Protein AF-A0A7Z2SMR3-F1 (afdb_monomer)

Solvent-accessible surface area (backbone atoms only — not comparable to full-atom values): 4770 Å² total; per-residue (Å²): 131,86,91,82,56,99,56,56,79,46,77,48,79,49,73,48,80,52,99,94,45,75,42,45,30,39,38,35,32,22,72,49,55,83,51,86,85,44,91,77,38,47,69,66,61,53,50,51,52,52,50,50,52,53,52,48,32,57,76,70,74,49,82,57,49,81,42,81,40,52,75,64,77,84,81,128

Mean predicted aligned error: 4.13 Å

Secondary structure (DSSP, 8-state):
-----TTEEEEEEEEEEETTEEEEEEEEEESSB--TTSTTB-HHHHHHHHHHHHHHHHHTT---EEEEEES-TT--

pLDDT: mean 91.7, std 10.02, range [46.69, 97.69]

Structure (mmCIF, N/CA/C/O backbone):
data_AF-A0A7Z2SMR3-F1
#
_entry.id   AF-A0A7Z2SMR3-F1
#
loop_
_atom_site.group_PDB
_atom_site.id
_atom_site.type_symbol
_atom_site.label_atom_id
_atom_site.label_alt_id
_atom_site.label_comp_id
_atom_site.label_asym_id
_atom_site.label_entity_id
_atom_site.label_seq_id
_atom_site.pdbx_PDB_ins_code
_atom_site.Cartn_x
_atom_site.Cartn_y
_atom_site.Cartn_z
_atom_site.occupancy
_atom_site.B_iso_or_equiv
_atom_site.auth_seq_id
_atom_site.auth_comp_id
_atom_site.auth_asym_id
_atom_site.auth_atom_id
_atom_site.pdbx_PDB_model_num
ATOM 1 N N . MET A 1 1 ? -8.979 -12.020 6.374 1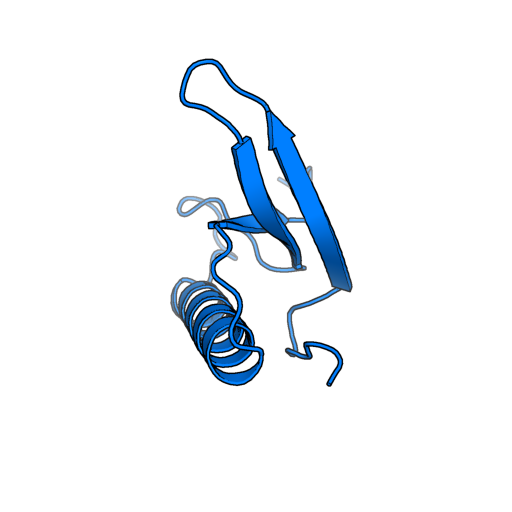.00 75.31 1 MET A N 1
ATOM 2 C CA . MET A 1 1 ? -7.967 -12.785 5.587 1.00 75.31 1 MET A CA 1
ATOM 3 C C . MET A 1 1 ? -6.652 -12.013 5.656 1.00 75.31 1 MET A C 1
ATOM 5 O O . MET A 1 1 ? -6.754 -10.809 5.779 1.00 75.31 1 MET A O 1
ATOM 9 N N . PRO A 1 2 ? -5.438 -12.596 5.620 1.00 85.88 2 PRO A N 1
ATOM 10 C CA . PRO A 1 2 ? -4.224 -11.779 5.516 1.00 85.88 2 PRO A CA 1
ATOM 11 C C . PRO A 1 2 ? -4.126 -11.122 4.130 1.00 85.88 2 PRO A C 1
ATOM 13 O O . PRO A 1 2 ? -4.367 -11.787 3.120 1.00 85.88 2 PRO A O 1
ATOM 16 N N . PHE A 1 3 ? -3.751 -9.842 4.075 1.00 91.44 3 PHE A N 1
ATOM 17 C CA . PHE A 1 3 ? -3.472 -9.153 2.812 1.00 91.44 3 PHE A CA 1
ATOM 18 C C . PHE A 1 3 ? -2.279 -9.802 2.097 1.00 91.44 3 PHE A C 1
ATOM 20 O O . PHE A 1 3 ? -1.250 -10.072 2.717 1.00 91.44 3 PHE A O 1
ATOM 27 N N . LYS A 1 4 ? -2.411 -10.063 0.791 1.00 89.88 4 LYS A N 1
ATOM 28 C CA . LYS A 1 4 ? -1.365 -10.676 -0.041 1.00 89.88 4 LYS A CA 1
ATOM 29 C C . LYS A 1 4 ? -1.261 -9.958 -1.380 1.00 89.88 4 LYS A C 1
ATOM 31 O O . LYS A 1 4 ? -2.270 -9.716 -2.034 1.00 89.88 4 LYS A O 1
ATOM 36 N N . SER A 1 5 ? -0.037 -9.676 -1.811 1.00 91.75 5 SER A N 1
ATOM 37 C CA . SER A 1 5 ? 0.272 -9.141 -3.139 1.00 91.75 5 SER A CA 1
ATOM 38 C C . SER A 1 5 ? 1.728 -9.483 -3.497 1.00 91.75 5 SER A C 1
ATOM 40 O O . SER A 1 5 ? 2.544 -9.590 -2.580 1.00 91.75 5 SER A O 1
ATOM 42 N N . PRO A 1 6 ? 2.078 -9.667 -4.788 1.00 91.50 6 PRO A N 1
ATOM 43 C CA . PRO A 1 6 ? 3.433 -10.049 -5.208 1.00 91.50 6 PRO A CA 1
ATOM 44 C C . PRO A 1 6 ? 4.545 -9.107 -4.731 1.00 91.50 6 PRO A C 1
ATOM 46 O O . PRO A 1 6 ? 5.685 -9.530 -4.604 1.00 91.50 6 PRO A O 1
ATOM 49 N N . HIS A 1 7 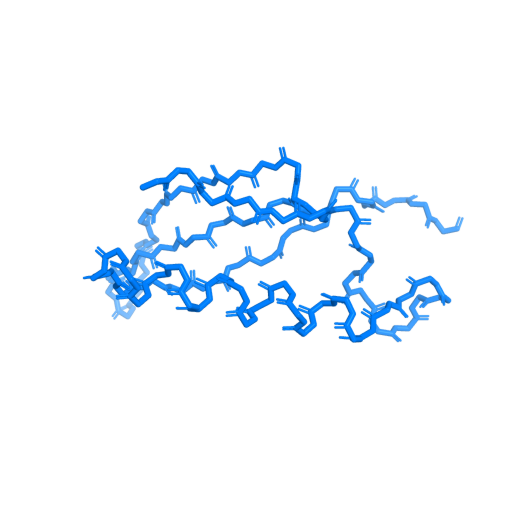? 4.201 -7.847 -4.463 1.00 92.06 7 HIS A N 1
ATOM 50 C CA . HIS A 1 7 ? 5.141 -6.789 -4.095 1.00 92.06 7 HIS A CA 1
ATOM 51 C C . HIS A 1 7 ? 5.111 -6.433 -2.608 1.00 92.06 7 HIS A C 1
ATOM 53 O O . HIS A 1 7 ? 5.530 -5.342 -2.232 1.00 92.06 7 HIS A O 1
ATOM 59 N N . VAL A 1 8 ? 4.550 -7.296 -1.760 1.00 94.25 8 VAL A N 1
ATOM 60 C CA . VAL A 1 8 ? 4.407 -7.037 -0.323 1.00 94.25 8 VAL A CA 1
ATOM 61 C C . VAL A 1 8 ? 5.374 -7.911 0.449 1.00 94.25 8 VAL A C 1
ATOM 63 O O . VAL A 1 8 ? 5.312 -9.135 0.371 1.00 94.25 8 VAL A O 1
ATOM 66 N N . SER A 1 9 ? 6.239 -7.270 1.226 1.00 92.00 9 SER A N 1
ATOM 67 C CA . SER A 1 9 ? 7.149 -7.951 2.147 1.00 92.00 9 SER A CA 1
ATOM 68 C C . SER A 1 9 ? 6.557 -8.041 3.550 1.00 92.00 9 SER A C 1
ATOM 70 O O . SER A 1 9 ? 6.695 -9.069 4.208 1.00 92.00 9 SER A O 1
ATOM 72 N N . PHE A 1 10 ? 5.861 -6.992 3.996 1.00 93.19 10 PHE A N 1
ATOM 73 C CA . PHE A 1 10 ? 5.249 -6.945 5.319 1.00 93.19 10 PHE A CA 1
ATOM 74 C C . PHE A 1 10 ? 4.053 -5.988 5.354 1.00 93.19 10 PHE A C 1
ATOM 76 O O . PHE A 1 10 ? 3.974 -5.040 4.571 1.00 93.19 10 PHE A O 1
ATOM 83 N N . VAL A 1 11 ? 3.107 -6.249 6.259 1.00 95.00 11 VAL A N 1
ATOM 84 C CA . VAL A 1 11 ? 1.917 -5.416 6.469 1.00 95.00 11 VAL A CA 1
ATOM 85 C C . VAL A 1 11 ? 1.722 -5.218 7.958 1.00 95.00 11 VAL A C 1
ATOM 87 O O . VAL A 1 11 ? 1.631 -6.191 8.703 1.00 95.00 11 VAL A O 1
ATOM 90 N N . THR A 1 12 ? 1.598 -3.963 8.373 1.00 95.69 12 THR A N 1
ATOM 91 C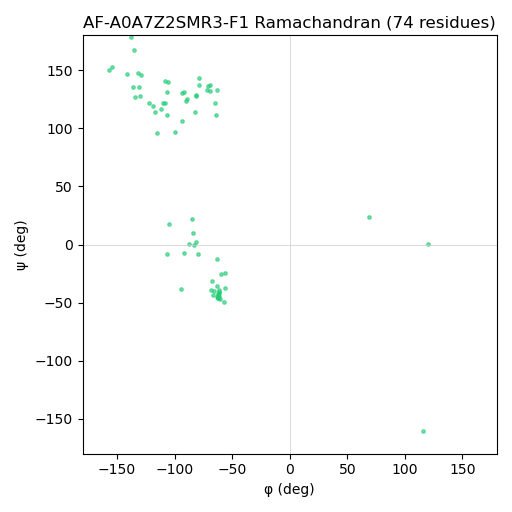 CA . THR A 1 12 ? 1.286 -3.595 9.756 1.00 95.69 12 THR A CA 1
ATOM 92 C C . THR A 1 12 ? 0.121 -2.624 9.782 1.00 95.69 12 THR A C 1
ATOM 94 O O . THR A 1 12 ? -0.014 -1.779 8.901 1.00 95.69 12 THR A O 1
ATOM 97 N N . PHE A 1 13 ? -0.704 -2.726 10.818 1.00 95.12 13 PHE A N 1
ATOM 98 C CA . PHE A 1 13 ? -1.703 -1.716 11.135 1.00 95.12 13 PHE A CA 1
ATOM 99 C C . PHE 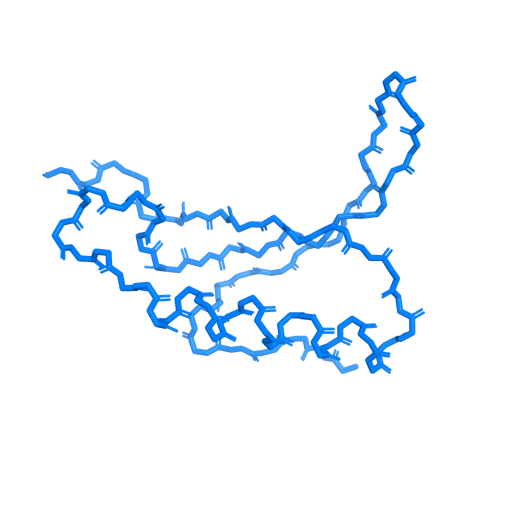A 1 13 ? -1.251 -0.940 12.365 1.00 95.12 13 PHE A C 1
ATOM 101 O O . PHE A 1 13 ? -0.868 -1.542 13.368 1.00 95.12 13 PHE A O 1
ATOM 108 N N . CYS A 1 14 ? -1.300 0.383 12.291 1.00 95.12 14 CYS A N 1
ATOM 109 C CA . CYS A 1 14 ? -1.011 1.264 13.414 1.00 95.12 14 CYS A CA 1
ATOM 110 C C . CYS A 1 14 ? -2.059 2.375 13.515 1.00 95.12 14 CYS A C 1
ATOM 112 O O . CYS A 1 14 ? -2.869 2.576 12.611 1.00 95.12 14 CYS A O 1
ATOM 114 N N . VAL A 1 15 ? -2.045 3.083 14.643 1.00 95.88 15 VAL A N 1
ATOM 115 C CA . VAL A 1 15 ? -2.829 4.302 14.841 1.00 95.88 15 VAL A CA 1
ATOM 116 C C . VAL A 1 15 ? -1.855 5.467 14.894 1.00 95.88 15 VAL A C 1
ATOM 118 O O . VAL A 1 15 ? -0.954 5.488 15.732 1.00 95.88 15 VAL A O 1
ATOM 121 N N . GLU A 1 16 ? -2.034 6.432 14.003 1.00 94.31 16 GLU A N 1
ATOM 122 C CA . GLU A 1 16 ? -1.297 7.690 14.036 1.00 94.31 16 GLU A CA 1
ATOM 123 C C . GLU A 1 16 ? -2.092 8.719 14.832 1.00 94.31 16 GLU A C 1
ATOM 125 O O . GLU A 1 16 ? -3.291 8.892 14.619 1.00 94.31 16 GLU A O 1
ATOM 130 N N . VAL A 1 17 ? -1.416 9.393 15.763 1.00 95.44 17 VAL A N 1
ATOM 131 C CA . VAL A 1 17 ? -1.990 10.444 16.608 1.00 95.44 17 VAL A CA 1
ATOM 132 C C . VAL A 1 17 ? -1.349 11.764 16.205 1.00 95.44 17 VAL A C 1
ATOM 134 O O . VAL A 1 17 ? -0.137 11.932 16.336 1.00 95.44 17 VAL A O 1
ATOM 137 N N . GLY A 1 18 ? -2.152 12.700 15.704 1.00 92.69 18 GLY A N 1
ATOM 138 C CA . GLY A 1 18 ? -1.685 14.012 15.270 1.00 92.69 18 GLY A CA 1
ATOM 139 C C . GLY A 1 18 ? -2.620 15.148 15.691 1.00 92.69 18 GLY A C 1
ATOM 140 O O . GLY A 1 18 ? -3.678 14.905 16.272 1.00 92.69 18 GLY A O 1
ATOM 141 N N . PRO A 1 19 ? -2.266 16.408 15.374 1.00 93.19 19 PRO A N 1
ATOM 142 C CA . PRO A 1 19 ? -3.075 17.579 15.728 1.00 93.19 19 PRO A CA 1
ATOM 143 C C . PRO A 1 19 ? -4.496 17.553 15.145 1.00 93.19 19 PRO A C 1
ATOM 145 O O . PRO A 1 19 ? -5.399 18.175 15.693 1.00 93.19 19 PRO A O 1
ATOM 148 N N . SER A 1 20 ? -4.697 16.834 14.038 1.00 89.56 20 SER A N 1
ATOM 149 C CA . SER A 1 20 ? -5.987 16.657 13.366 1.00 89.56 20 SER A CA 1
ATOM 150 C C . SER A 1 20 ? -6.821 15.489 13.908 1.00 89.56 20 SER A C 1
ATOM 152 O O . SER A 1 20 ? -7.904 15.239 13.386 1.00 89.56 20 SER A O 1
ATOM 154 N N . GLY A 1 21 ? -6.331 14.763 14.919 1.00 92.69 21 GLY A N 1
ATOM 155 C CA . GLY A 1 21 ? -6.993 13.596 15.503 1.00 92.69 21 GLY A CA 1
ATOM 156 C C . GLY A 1 21 ? -6.210 12.297 15.309 1.00 92.69 21 GLY A C 1
ATOM 157 O O . GLY A 1 21 ? -4.999 12.304 15.079 1.00 92.69 21 GLY A O 1
ATOM 158 N N . THR A 1 22 ? -6.914 11.173 15.435 1.00 94.50 22 THR A N 1
ATOM 159 C CA . THR A 1 22 ? -6.351 9.828 15.274 1.00 94.50 22 THR A CA 1
ATOM 160 C C . THR A 1 22 ? -6.775 9.205 13.951 1.00 94.50 22 THR A C 1
ATOM 162 O O . THR A 1 22 ? -7.942 9.315 13.579 1.00 94.50 22 THR A O 1
ATOM 165 N N . ALA A 1 23 ? -5.863 8.508 13.278 1.00 94.38 23 ALA A N 1
ATOM 166 C CA . ALA A 1 23 ? -6.147 7.788 12.039 1.00 94.38 23 ALA A CA 1
ATOM 167 C C . ALA A 1 23 ? -5.604 6.357 12.101 1.00 94.38 23 ALA A C 1
ATOM 169 O O . ALA A 1 23 ? -4.461 6.147 12.506 1.00 94.38 23 ALA A O 1
ATOM 170 N N . GLU A 1 24 ? -6.401 5.377 11.668 1.00 96.25 24 GLU A N 1
ATOM 171 C CA . GLU A 1 24 ? -5.875 4.045 11.369 1.00 96.25 24 GLU A CA 1
ATOM 172 C C . GLU A 1 24 ? -5.037 4.101 10.093 1.00 96.25 24 GLU A C 1
ATOM 174 O O . GLU A 1 24 ? -5.425 4.712 9.094 1.00 96.25 24 GLU A O 1
ATOM 179 N N . VAL A 1 25 ? -3.884 3.443 10.118 1.00 96.62 25 VAL A N 1
ATOM 180 C CA . VAL A 1 25 ? -2.955 3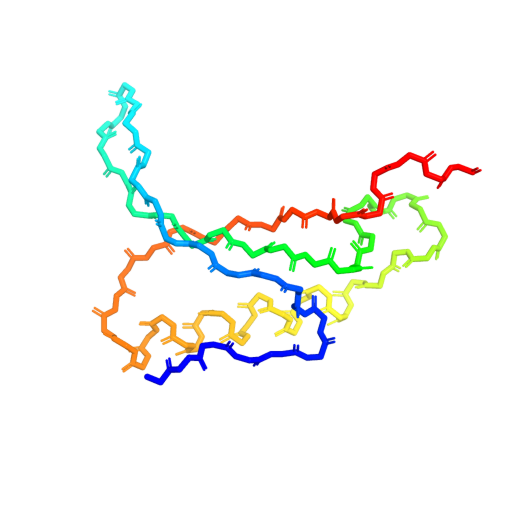.404 8.994 1.00 96.62 25 VAL A CA 1
ATOM 181 C C . VAL A 1 25 ? -2.567 1.962 8.710 1.00 96.62 25 VAL A C 1
ATOM 183 O O . VAL A 1 25 ? -2.128 1.225 9.592 1.00 96.62 25 VAL A O 1
ATOM 186 N N . MET A 1 26 ? -2.724 1.566 7.451 1.00 96.88 26 MET A N 1
ATOM 187 C CA . MET A 1 26 ? -2.193 0.329 6.899 1.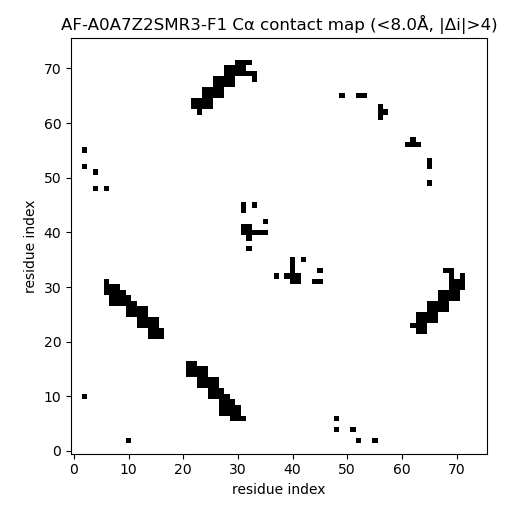00 96.88 26 MET A CA 1
ATOM 188 C C . MET A 1 26 ? -0.833 0.635 6.274 1.00 96.88 26 MET A C 1
ATOM 190 O O . MET A 1 26 ? -0.746 1.253 5.210 1.00 96.88 26 MET A O 1
ATOM 194 N N . VAL A 1 27 ? 0.232 0.204 6.939 1.00 96.94 27 VAL A N 1
ATOM 195 C CA . VAL A 1 27 ? 1.602 0.320 6.444 1.00 96.94 27 VAL A CA 1
ATOM 196 C C . VAL A 1 27 ? 1.939 -0.934 5.650 1.00 96.94 27 VAL A C 1
ATOM 198 O O . VAL A 1 27 ? 1.845 -2.050 6.163 1.00 96.94 27 VAL A O 1
ATOM 201 N N . ILE A 1 28 ? 2.327 -0.744 4.394 1.00 96.69 28 ILE A N 1
ATOM 202 C CA . ILE A 1 28 ? 2.710 -1.809 3.472 1.00 96.69 28 ILE A CA 1
ATOM 203 C C . ILE A 1 28 ? 4.172 -1.608 3.099 1.00 96.69 28 ILE A C 1
ATOM 205 O O . ILE A 1 28 ? 4.525 -0.640 2.419 1.00 96.69 28 ILE A O 1
ATOM 209 N N . GLU A 1 29 ? 5.009 -2.549 3.512 1.00 95.81 29 GLU A N 1
ATOM 210 C CA . GLU A 1 29 ? 6.386 -2.631 3.047 1.00 95.81 29 GLU A CA 1
ATOM 211 C C . GLU A 1 29 ? 6.427 -3.331 1.693 1.00 95.81 29 GLU A C 1
ATOM 213 O O . GLU A 1 29 ? 5.878 -4.425 1.521 1.00 95.81 29 GLU A O 1
ATOM 218 N N . THR A 1 30 ? 7.075 -2.687 0.726 1.00 95.38 30 THR A N 1
ATOM 219 C CA . THR A 1 30 ? 7.123 -3.136 -0.660 1.00 95.38 30 THR A CA 1
ATOM 220 C C . THR A 1 30 ? 8.534 -3.132 -1.218 1.00 95.38 30 THR A C 1
ATOM 222 O O . THR A 1 30 ? 9.356 -2.278 -0.886 1.00 95.38 30 THR A O 1
ATOM 225 N N . ASP A 1 31 ? 8.790 -4.076 -2.116 1.00 93.75 31 ASP A N 1
ATOM 226 C CA . ASP A 1 31 ? 10.007 -4.131 -2.915 1.00 93.75 31 ASP A CA 1
ATOM 227 C C . ASP A 1 31 ? 9.963 -3.203 -4.139 1.00 93.75 31 ASP A C 1
ATOM 229 O O . ASP A 1 31 ? 10.904 -3.180 -4.922 1.00 93.75 31 ASP A O 1
ATOM 233 N N . LEU A 1 32 ? 8.901 -2.423 -4.338 1.00 94.56 32 LEU A N 1
ATOM 234 C CA . LEU A 1 32 ? 8.817 -1.459 -5.433 1.00 94.56 32 LEU A CA 1
ATOM 235 C C . LEU A 1 32 ? 9.609 -0.186 -5.121 1.00 94.56 32 LEU A C 1
ATOM 237 O O . LEU A 1 32 ? 9.589 0.324 -3.998 1.00 94.56 32 LEU A O 1
ATOM 241 N N . HIS A 1 33 ? 10.242 0.396 -6.143 1.00 93.94 33 HIS A N 1
ATOM 242 C CA . HIS A 1 33 ? 10.717 1.776 -6.060 1.00 93.94 33 HIS A CA 1
ATOM 243 C C . HIS A 1 33 ? 9.511 2.716 -6.030 1.00 93.94 33 HIS A C 1
ATOM 245 O O . HIS A 1 33 ? 8.599 2.591 -6.845 1.00 93.94 33 HIS A O 1
ATOM 251 N N . LEU A 1 34 ? 9.518 3.670 -5.099 1.00 93.44 34 LEU A N 1
ATOM 252 C CA . LEU A 1 34 ? 8.435 4.650 -4.939 1.00 93.44 34 LEU A CA 1
ATOM 253 C C . LEU A 1 34 ? 8.824 6.055 -5.426 1.00 93.44 34 LEU A C 1
ATOM 255 O O . LEU A 1 34 ? 7.971 6.931 -5.528 1.00 93.44 34 LEU A O 1
ATOM 259 N N . ASN A 1 35 ? 10.100 6.272 -5.758 1.00 91.88 35 ASN A N 1
ATOM 260 C CA . ASN A 1 35 ? 10.569 7.510 -6.370 1.00 91.88 35 ASN A CA 1
ATOM 261 C C . ASN A 1 35 ? 10.312 7.470 -7.880 1.00 91.88 35 ASN A C 1
ATOM 263 O O . ASN A 1 35 ? 10.964 6.707 -8.586 1.00 91.88 35 ASN A O 1
ATOM 267 N N . SER A 1 36 ? 9.429 8.338 -8.377 1.00 92.75 36 SER A N 1
ATOM 268 C CA . SER A 1 36 ? 9.064 8.407 -9.799 1.00 92.75 36 SER A CA 1
ATOM 269 C C . SER A 1 36 ? 10.209 8.781 -10.745 1.00 92.75 36 SER A C 1
ATOM 271 O O . SER A 1 36 ? 10.070 8.641 -11.956 1.00 92.75 36 SER A O 1
ATOM 273 N N . ARG A 1 37 ? 11.339 9.254 -10.209 1.00 92.19 37 ARG A N 1
ATOM 274 C CA . ARG A 1 37 ? 12.552 9.574 -10.975 1.00 92.19 37 ARG A CA 1
ATOM 275 C C . ARG A 1 37 ? 13.543 8.410 -11.063 1.00 92.19 37 ARG A C 1
ATOM 277 O O . ARG A 1 37 ? 14.549 8.545 -11.750 1.00 92.19 37 ARG A O 1
ATOM 284 N N . HIS A 1 38 ? 13.309 7.306 -10.353 1.00 91.00 38 HIS A N 1
ATOM 285 C CA . HIS A 1 38 ? 14.187 6.138 -10.399 1.00 91.00 38 HIS A CA 1
ATOM 286 C C . HIS A 1 38 ? 13.913 5.312 -11.672 1.00 91.00 38 HIS A C 1
ATOM 288 O O . HIS A 1 38 ? 12.741 5.094 -11.974 1.00 91.00 38 HIS A O 1
ATOM 294 N N . PRO A 1 39 ? 14.932 4.809 -12.399 1.00 93.50 39 PRO A N 1
ATOM 295 C CA . PRO A 1 39 ? 14.726 4.021 -13.623 1.00 93.50 39 PRO A CA 1
ATOM 296 C C . PRO A 1 39 ? 13.832 2.789 -13.424 1.00 93.50 39 PRO A C 1
ATOM 298 O O . PRO A 1 39 ? 12.982 2.497 -14.258 1.00 93.50 39 PRO A O 1
ATOM 301 N N . ASP A 1 40 ? 13.969 2.124 -12.275 1.00 93.06 40 ASP A N 1
ATOM 302 C CA . ASP A 1 40 ? 13.167 0.944 -11.918 1.00 93.06 40 ASP A CA 1
ATOM 303 C C . ASP A 1 40 ? 11.792 1.284 -11.306 1.00 93.06 40 ASP A C 1
ATOM 305 O O . ASP A 1 40 ? 11.103 0.411 -10.768 1.00 93.06 40 ASP A O 1
ATOM 309 N N . TYR A 1 41 ? 11.376 2.554 -11.336 1.00 94.19 41 TYR A N 1
ATOM 310 C CA . TYR A 1 41 ? 10.032 2.939 -10.920 1.00 94.19 41 TYR A CA 1
ATOM 311 C C . TYR A 1 41 ? 8.984 2.340 -11.861 1.00 94.19 41 TYR A C 1
ATOM 313 O O . TYR A 1 41 ? 8.962 2.618 -13.060 1.00 94.19 41 TYR A O 1
ATOM 321 N N . ASN A 1 42 ? 8.062 1.557 -11.301 1.00 95.88 42 ASN A N 1
ATOM 322 C CA . ASN A 1 42 ? 6.961 0.960 -12.046 1.00 95.88 42 ASN A CA 1
ATOM 323 C C . ASN A 1 42 ? 5.610 1.521 -11.561 1.00 95.88 42 ASN A C 1
ATOM 325 O O . ASN A 1 42 ? 5.047 1.003 -10.590 1.00 95.88 42 ASN A O 1
ATOM 329 N N . PRO A 1 43 ? 5.044 2.545 -12.232 1.00 96.31 43 PRO A N 1
ATOM 330 C CA . PRO A 1 43 ? 3.801 3.183 -11.792 1.00 96.31 43 PRO A CA 1
ATOM 331 C C . PRO A 1 43 ? 2.611 2.222 -11.804 1.00 96.31 43 PRO A C 1
ATOM 333 O O . PRO A 1 43 ? 1.762 2.272 -10.916 1.00 96.31 43 PRO A O 1
ATOM 336 N N . ALA A 1 44 ? 2.562 1.308 -12.778 1.00 97.69 44 ALA A N 1
ATOM 337 C CA . ALA A 1 44 ? 1.473 0.347 -12.895 1.00 97.69 44 ALA A CA 1
ATOM 338 C C . ALA A 1 44 ? 1.486 -0.668 -11.742 1.00 97.69 44 ALA A C 1
ATOM 340 O O . ALA A 1 44 ? 0.428 -1.028 -11.227 1.00 97.69 44 ALA A O 1
ATOM 341 N N . ALA A 1 45 ? 2.665 -1.124 -11.311 1.00 96.50 45 ALA A N 1
ATOM 342 C CA . ALA A 1 45 ? 2.787 -2.016 -10.159 1.00 96.50 45 ALA A CA 1
ATOM 343 C C . ALA A 1 45 ? 2.375 -1.316 -8.854 1.00 96.50 45 ALA A C 1
ATOM 345 O O . ALA A 1 45 ? 1.599 -1.880 -8.082 1.00 96.50 45 ALA A O 1
ATOM 346 N N . VAL A 1 46 ? 2.810 -0.065 -8.652 1.00 96.38 46 VAL A N 1
ATOM 347 C CA . VAL A 1 46 ? 2.418 0.744 -7.485 1.00 96.38 46 VAL A CA 1
ATOM 348 C C . VAL A 1 46 ? 0.904 0.961 -7.457 1.00 96.38 46 VAL A C 1
ATOM 350 O O . VAL A 1 46 ? 0.267 0.733 -6.431 1.00 96.38 46 VAL A O 1
ATOM 353 N N . GLN A 1 47 ? 0.295 1.332 -8.586 1.00 97.31 47 GLN A N 1
ATOM 354 C CA . GLN A 1 47 ? -1.149 1.552 -8.659 1.00 97.31 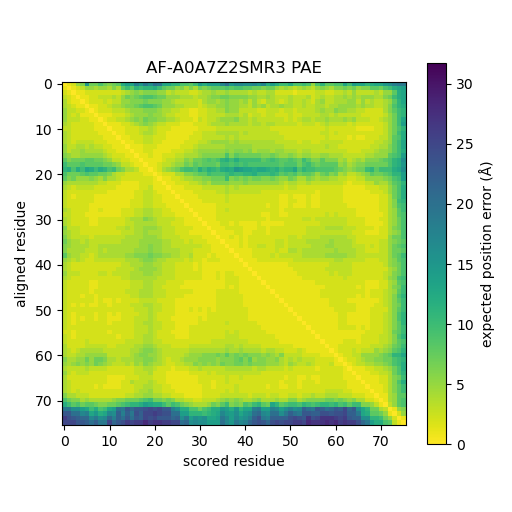47 GLN A CA 1
ATOM 355 C C . GLN A 1 47 ? -1.947 0.276 -8.365 1.00 97.31 47 GLN A C 1
ATOM 357 O O . GLN A 1 47 ? -2.914 0.325 -7.605 1.00 97.31 47 GLN A O 1
ATOM 362 N N . ARG A 1 48 ? -1.533 -0.874 -8.916 1.00 97.50 48 ARG A N 1
ATOM 363 C CA . ARG A 1 48 ? -2.173 -2.167 -8.620 1.00 97.50 48 ARG A CA 1
ATOM 364 C C . ARG A 1 48 ? -2.068 -2.526 -7.142 1.00 97.50 48 ARG A C 1
ATOM 366 O O . ARG A 1 48 ? -3.036 -3.029 -6.579 1.00 97.50 48 ARG A O 1
ATOM 373 N N . LEU A 1 49 ? -0.928 -2.247 -6.506 1.00 97.12 49 LEU A N 1
ATOM 374 C CA . LEU A 1 49 ? -0.752 -2.475 -5.073 1.00 97.12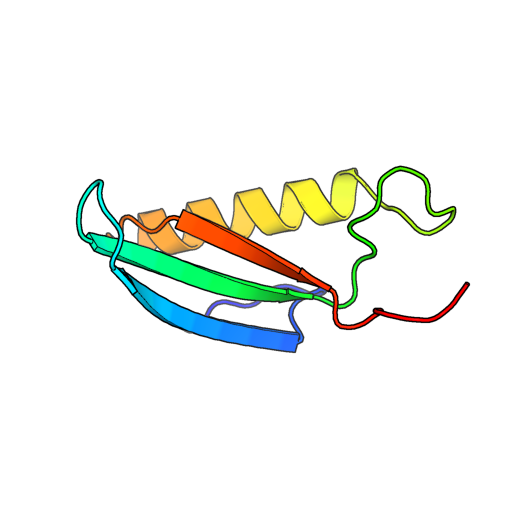 49 LEU A CA 1
ATOM 375 C C . LEU A 1 49 ? -1.719 -1.615 -4.245 1.00 97.12 49 LEU A C 1
ATOM 377 O O . LEU A 1 49 ? -2.375 -2.140 -3.348 1.00 97.12 49 LEU A O 1
ATOM 381 N N . VAL A 1 50 ? -1.856 -0.328 -4.579 1.00 96.75 50 VAL A N 1
ATOM 382 C CA . VAL A 1 50 ? -2.804 0.577 -3.905 1.00 96.75 50 VAL A CA 1
ATOM 383 C C . VAL A 1 50 ? -4.245 0.101 -4.088 1.00 96.75 50 VAL A C 1
ATOM 385 O O . VAL A 1 50 ? -4.981 0.014 -3.111 1.00 96.75 50 VAL A O 1
ATOM 388 N N . GLN A 1 51 ? -4.642 -0.263 -5.309 1.00 97.25 51 GLN A N 1
ATOM 389 C CA . GLN A 1 51 ? -5.991 -0.766 -5.588 1.00 97.25 51 GLN A CA 1
ATOM 390 C C . GLN A 1 51 ? -6.294 -2.060 -4.824 1.00 97.25 51 GLN A C 1
ATOM 392 O O . GLN A 1 51 ? -7.379 -2.200 -4.262 1.00 97.25 51 GLN A O 1
ATOM 397 N N . ALA A 1 52 ? -5.334 -2.986 -4.755 1.00 96.81 52 ALA A N 1
ATOM 398 C CA . ALA A 1 52 ? -5.484 -4.214 -3.983 1.00 96.81 52 ALA A CA 1
ATOM 399 C C . ALA A 1 52 ? -5.658 -3.923 -2.484 1.00 96.81 52 ALA A C 1
ATOM 401 O O . ALA A 1 52 ? -6.516 -4.524 -1.843 1.00 96.81 52 ALA A O 1
ATOM 402 N N . ALA A 1 53 ? -4.885 -2.984 -1.929 1.00 96.94 53 ALA A N 1
ATOM 403 C CA . ALA A 1 53 ? -5.008 -2.578 -0.529 1.00 96.94 53 ALA A CA 1
ATOM 404 C C . ALA A 1 53 ? -6.357 -1.897 -0.237 1.00 96.94 53 ALA A C 1
ATOM 406 O O . ALA A 1 53 ? -6.983 -2.182 0.779 1.00 96.94 53 ALA A O 1
ATOM 407 N N . GLN A 1 54 ? -6.850 -1.054 -1.149 1.00 96.81 54 GLN A N 1
ATOM 408 C CA . GLN A 1 54 ? -8.176 -0.437 -1.033 1.00 96.81 54 GLN A CA 1
ATOM 409 C C . GLN A 1 54 ? -9.300 -1.477 -1.059 1.00 96.81 54 GLN A C 1
ATOM 411 O O . GLN A 1 54 ? -10.212 -1.412 -0.239 1.00 96.81 54 GLN A O 1
ATOM 416 N N . ALA A 1 55 ? -9.230 -2.444 -1.979 1.00 96.38 55 ALA A N 1
ATOM 417 C CA . ALA A 1 55 ? -10.196 -3.537 -2.048 1.00 96.38 55 ALA A CA 1
ATOM 418 C C . ALA A 1 55 ? -10.174 -4.375 -0.763 1.00 96.38 55 ALA A C 1
ATOM 420 O O . ALA A 1 55 ? -11.221 -4.641 -0.187 1.00 96.38 55 ALA A O 1
ATOM 421 N N . TYR A 1 56 ? -8.977 -4.694 -0.266 1.00 95.94 56 TYR A N 1
ATOM 422 C CA . TYR A 1 56 ? -8.803 -5.406 0.993 1.00 95.94 56 TYR A CA 1
ATOM 423 C C . TYR A 1 56 ? -9.454 -4.680 2.177 1.00 95.94 56 TYR A C 1
ATOM 425 O O . TYR A 1 56 ? -10.211 -5.292 2.922 1.00 95.94 56 TYR A O 1
ATOM 433 N N . LEU A 1 57 ? -9.187 -3.381 2.343 1.00 95.88 57 LEU A N 1
ATOM 434 C CA . LEU A 1 57 ? -9.765 -2.582 3.428 1.00 95.88 57 LEU A CA 1
ATOM 435 C C . LEU A 1 57 ? -11.293 -2.531 3.342 1.00 95.88 57 LEU A C 1
ATOM 437 O O . LEU A 1 57 ? -11.977 -2.679 4.354 1.00 95.88 57 LEU A O 1
ATOM 441 N N . LYS A 1 58 ? -11.827 -2.390 2.124 1.00 95.56 58 LYS A N 1
ATOM 442 C CA . LYS A 1 58 ? -13.268 -2.406 1.875 1.00 95.56 58 LYS A CA 1
ATOM 443 C C . LYS A 1 58 ? -13.899 -3.743 2.264 1.00 95.56 58 LYS A C 1
ATOM 445 O O . LYS A 1 58 ? -14.934 -3.743 2.925 1.00 95.56 58 LYS A O 1
ATOM 450 N N . ASP A 1 59 ? -13.285 -4.855 1.872 1.00 94.81 59 ASP A N 1
ATOM 451 C CA . ASP A 1 59 ? -13.779 -6.199 2.182 1.00 94.81 59 ASP A CA 1
ATOM 452 C C . ASP A 1 59 ? -13.680 -6.516 3.686 1.00 94.81 59 ASP A C 1
ATOM 454 O O . ASP A 1 59 ? -14.524 -7.233 4.220 1.00 94.81 59 ASP A O 1
ATOM 458 N N . ASP A 1 60 ? -12.684 -5.952 4.379 1.00 92.25 60 ASP A N 1
ATOM 459 C CA . ASP A 1 60 ? -12.503 -6.067 5.835 1.00 92.25 60 ASP A CA 1
ATOM 460 C C . ASP A 1 60 ? -13.415 -5.106 6.629 1.00 92.25 60 ASP A C 1
ATOM 462 O O . ASP A 1 60 ? -13.482 -5.181 7.854 1.00 92.25 60 ASP A O 1
ATOM 466 N N . GLY A 1 61 ? -14.122 -4.192 5.950 1.00 93.19 61 GLY A N 1
ATOM 467 C CA . GLY A 1 61 ? -14.981 -3.184 6.579 1.00 93.19 61 GLY A CA 1
ATOM 468 C C . GLY A 1 61 ? -14.212 -2.114 7.362 1.00 93.19 61 GLY A C 1
ATOM 469 O O . GLY A 1 61 ? -14.771 -1.506 8.275 1.00 93.19 61 GLY A O 1
ATOM 470 N N . ARG A 1 62 ? -12.933 -1.895 7.032 1.00 90.50 62 ARG A N 1
ATOM 471 C CA . ARG A 1 62 ? -12.044 -0.951 7.720 1.00 90.50 62 ARG A CA 1
ATOM 472 C C . ARG A 1 62 ? -11.761 0.269 6.863 1.00 90.50 62 ARG A C 1
ATOM 474 O O . ARG A 1 62 ? -11.512 0.166 5.664 1.00 90.50 62 ARG A O 1
ATOM 481 N N . GLU A 1 63 ? -11.713 1.424 7.509 1.00 91.38 63 GLU A N 1
ATOM 482 C CA . GLU 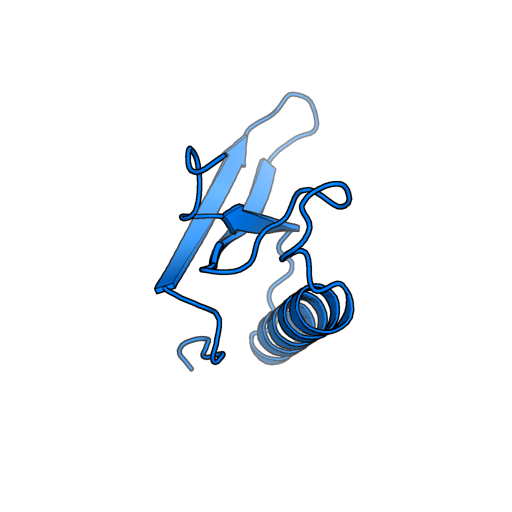A 1 63 ? -11.251 2.666 6.901 1.00 91.38 63 GLU A CA 1
ATOM 483 C C . GLU A 1 63 ? -9.871 3.003 7.466 1.00 91.38 63 GLU A C 1
ATOM 485 O O . GLU A 1 63 ? -9.726 3.296 8.650 1.00 91.38 63 GLU A O 1
ATOM 490 N N . ALA A 1 64 ? -8.842 2.915 6.623 1.00 94.94 64 ALA A N 1
ATOM 491 C CA . ALA A 1 64 ? -7.467 3.202 7.007 1.00 94.94 64 ALA A CA 1
ATOM 492 C C . ALA A 1 64 ? -6.729 3.935 5.885 1.00 94.94 64 ALA A C 1
ATOM 494 O O . ALA A 1 64 ? -6.942 3.679 4.696 1.00 94.94 64 ALA A O 1
ATOM 495 N N . VAL A 1 65 ? -5.809 4.819 6.263 1.00 95.62 65 VAL A N 1
ATOM 496 C CA . VAL A 1 65 ? -4.880 5.451 5.324 1.00 95.62 65 VAL A CA 1
ATOM 497 C C . VAL A 1 65 ? -3.859 4.411 4.872 1.00 95.62 65 VAL A C 1
ATOM 499 O O . VAL A 1 65 ? -3.271 3.708 5.689 1.00 95.62 65 VAL A O 1
ATOM 502 N N . ILE A 1 66 ? -3.610 4.319 3.568 1.00 96.69 66 ILE A N 1
ATOM 503 C CA . ILE A 1 66 ? -2.592 3.415 3.023 1.00 96.69 66 ILE A CA 1
ATOM 504 C C . ILE A 1 66 ? -1.255 4.151 2.970 1.00 96.69 66 ILE A C 1
ATOM 506 O O . ILE A 1 66 ? -1.140 5.201 2.334 1.00 96.69 66 ILE A O 1
ATOM 510 N N . ARG A 1 67 ? -0.225 3.577 3.593 1.00 96.06 67 ARG A N 1
ATOM 511 C CA . ARG A 1 67 ? 1.151 4.074 3.531 1.00 96.06 67 ARG A CA 1
ATOM 512 C C . ARG A 1 67 ? 2.060 3.022 2.917 1.00 96.06 67 ARG A C 1
ATOM 514 O O . ARG A 1 67 ? 2.202 1.930 3.455 1.00 96.06 67 ARG A O 1
ATOM 521 N N . LEU A 1 68 ? 2.685 3.366 1.795 1.00 95.56 68 LEU A N 1
ATOM 522 C CA . LEU A 1 68 ? 3.677 2.514 1.144 1.00 95.56 68 LEU A CA 1
ATOM 523 C C . LEU A 1 68 ? 5.078 2.891 1.624 1.00 95.56 68 LEU A C 1
ATOM 525 O O . LEU A 1 68 ? 5.451 4.064 1.583 1.00 95.56 68 LEU A O 1
ATOM 529 N N . VAL A 1 69 ? 5.854 1.894 2.037 1.00 94.25 69 VAL A N 1
ATOM 530 C CA . VAL A 1 69 ? 7.258 2.043 2.431 1.00 94.25 69 VAL A CA 1
ATOM 531 C C . VAL A 1 69 ? 8.094 1.125 1.552 1.00 94.25 69 VAL A C 1
ATOM 533 O O . VAL A 1 69 ? 7.867 -0.079 1.515 1.00 94.25 69 VAL A O 1
ATOM 536 N N . SER A 1 70 ? 9.050 1.687 0.815 1.00 93.25 70 SER A N 1
ATOM 537 C CA . SER A 1 70 ? 9.967 0.879 0.009 1.00 93.25 70 SER A CA 1
ATOM 538 C C . SER A 1 70 ? 11.084 0.332 0.889 1.00 93.25 70 SER A C 1
ATOM 540 O O . SER A 1 70 ? 11.757 1.111 1.564 1.00 93.25 70 SER A O 1
ATOM 542 N N . ASN A 1 71 ? 11.336 -0.974 0.835 1.00 89.25 71 ASN A N 1
ATOM 543 C CA . ASN A 1 71 ? 12.523 -1.569 1.453 1.00 89.25 71 ASN A CA 1
ATOM 544 C C . ASN A 1 71 ? 13.776 -1.471 0.558 1.00 89.25 71 ASN A C 1
ATOM 546 O O . ASN A 1 71 ? 14.863 -1.851 0.984 1.00 89.25 71 ASN A O 1
ATOM 550 N N . ARG A 1 72 ? 13.661 -0.893 -0.650 1.00 80.38 72 ARG A N 1
ATOM 551 C CA . ARG A 1 72 ? 14.790 -0.619 -1.562 1.00 80.38 72 ARG A CA 1
ATOM 552 C C . ARG A 1 72 ? 15.517 0.701 -1.273 1.00 80.38 72 ARG A C 1
ATOM 554 O O . ARG A 1 72 ? 16.158 1.272 -2.156 1.00 80.38 72 ARG A O 1
ATOM 561 N N . GLY A 1 73 ? 15.407 1.222 -0.053 1.00 59.81 73 GLY A N 1
ATOM 562 C CA . GLY A 1 73 ? 16.074 2.460 0.344 1.00 59.81 73 GLY A CA 1
ATOM 563 C C . GLY A 1 73 ? 17.599 2.325 0.298 1.00 59.81 73 GLY A C 1
ATOM 564 O O . GLY A 1 73 ? 18.169 1.625 1.126 1.00 59.81 73 GLY A O 1
ATOM 565 N N . GLY A 1 74 ? 18.253 3.021 -0.641 1.00 52.53 74 GLY A N 1
ATOM 566 C CA . GLY A 1 74 ? 19.705 3.248 -0.617 1.00 52.53 74 GLY A CA 1
ATOM 567 C C . GLY A 1 74 ? 20.526 2.736 -1.803 1.00 52.53 74 GLY A C 1
ATOM 568 O O . GLY A 1 74 ? 21.734 2.944 -1.794 1.00 52.53 74 GLY A O 1
ATOM 569 N N . VAL A 1 75 ? 19.929 2.111 -2.821 1.00 49.62 75 VAL A N 1
ATOM 570 C CA . VAL A 1 75 ? 20.677 1.699 -4.024 1.00 49.62 75 VAL A CA 1
ATOM 571 C C . VAL A 1 75 ? 20.437 2.723 -5.132 1.00 49.62 75 VAL A C 1
ATOM 573 O O . VAL A 1 75 ? 19.383 2.724 -5.764 1.00 49.62 75 VAL A O 1
ATOM 576 N N . THR A 1 76 ? 21.379 3.654 -5.270 1.00 46.69 76 THR A N 1
ATOM 577 C CA . THR A 1 76 ? 21.566 4.505 -6.458 1.00 46.69 76 THR A CA 1
ATOM 578 C C . THR A 1 76 ? 22.486 3.827 -7.451 1.00 46.69 76 THR A C 1
ATOM 580 O O . THR A 1 76 ? 23.473 3.224 -6.967 1.00 46.69 76 THR A O 1
#

Nearest PDB structures (foldseek):
  2y4o-assembly1_B  TM=6.009E-01  e=3.998E-02  Burkholderia cenocepacia J2315
  2w0i-assembly1_A  TM=4.650E-01  e=1.335E+00  Homo sapiens
  2d8b-assembly1_A  TM=4.009E-01  e=6.445E-01  Mus musculus
  3a4i-assembly1_B  TM=4.206E-01  e=5.727E+00  Pyrococcus horikoshii
  7ccc-assembly1_B  TM=2.790E-01  e=7.462E+00  Homo sapiens

Radius of gyration: 13.31 Å; Cα contacts (8 Å, |Δi|>4): 104; chains: 1; bounding box: 36×30×30 Å

Foldseek 3Di:
DDQDDPFFPDWDWDWDQDPVGIFIEIETEGQADPPPPDPRHDVVRVVVVVVSVVVVCVVVVHDHHYHYDYPPPDDD

Sequence (76 aa):
MPFKSPHVSFVTFCVEVGPSGTAEVMVIETDLHLNSRHPDYNPAAVQRLVQAAQAYLKDDGREAVIRLVSNRGGVT